Protein AF-A0A7R9PE88-F1 (afdb_monomer)

Mean predicted aligned error: 10.61 Å

Sequence (122 aa):
MGGMIRMAVLCLSLQMVQTAVLPPRWADPTLNPCANQPGGWQLLHWPSDGRCYRIFQQGPPCPDTMELAPSLDGTAECRCPPGTAQSPRDALCHKLYTQGPCETGEYLTPVPARTYRYSPIQ

InterPro domains:
  IPR031993 Domain of unknown function DUF4789 [PF16033] (61-110)

Organism: Timema californicum (NCBI:txid61474)

Radius of gyration: 25.74 Å; Cα contacts (8 Å, |Δi|>4): 177; chains: 1; bounding box: 77×66×51 Å

pLDDT: mean 85.07, std 16.27, range [37.84, 97.69]

Solvent-accessible surface area (backbone atoms only — not comparable to full-atom values): 7732 Å² total; per-residue (Å²): 141,82,89,80,86,78,79,77,76,78,77,76,75,77,74,79,77,81,78,80,79,82,73,60,63,34,52,35,52,91,78,13,70,28,26,74,44,93,68,8,87,44,26,37,44,39,82,94,80,72,44,69,42,57,52,78,37,66,16,86,97,27,58,72,55,18,15,30,36,74,42,98,88,23,48,63,41,71,40,50,47,92,72,34,40,68,37,92,88,78,72,43,42,35,52,52,76,32,42,71,94,46,57,97,94,41,55,42,73,84,79,66,78,78,54,67,84,71,57,79,85,127

Foldseek 3Di:
DDDDPPPPPPPPPPPPPDDDDDQQQLCDCVQAVCNPDDPSSQWGADPVVRDIDGFPDADPVDHRQWTWHADNNNHTDTAGHPQWHQDPVPRHTDGFPDCGVHDVPDTHHDDPPVCVVPDDDD

Secondary structure (DSSP, 8-state):
------------------------GGG-TTT-GGGGSTTGGGEEEETTTTEEEETT-BSTTS-TT-EEEE-TTS-EEEEPPTTEEE-TTTS-EEETTS-TTSPTT----PPPGGGTTS----

Structure (mmCIF, N/CA/C/O backbone):
data_AF-A0A7R9PE88-F1
#
_entry.id   AF-A0A7R9PE88-F1
#
loop_
_atom_site.group_PDB
_atom_site.id
_atom_site.type_symbol
_atom_site.label_atom_id
_atom_site.label_alt_id
_atom_site.label_comp_id
_atom_site.label_asym_id
_atom_site.label_entity_id
_atom_site.label_seq_id
_atom_site.pdbx_PDB_ins_code
_atom_site.Cartn_x
_atom_site.Cartn_y
_atom_site.Cartn_z
_atom_site.occupancy
_atom_site.B_iso_or_equiv
_atom_site.auth_seq_id
_atom_site.auth_comp_id
_atom_site.auth_asym_id
_atom_site.auth_atom_id
_atom_site.pdbx_PDB_model_num
ATOM 1 N N . MET A 1 1 ? 56.613 48.818 -29.444 1.00 45.34 1 MET A N 1
ATOM 2 C CA . MET A 1 1 ? 56.080 48.373 -28.138 1.00 45.34 1 MET A CA 1
ATOM 3 C C . MET A 1 1 ? 54.576 48.249 -28.274 1.00 45.34 1 MET A C 1
ATOM 5 O O . MET A 1 1 ? 53.918 49.267 -28.413 1.00 45.34 1 MET A O 1
ATOM 9 N N . GLY A 1 2 ? 54.036 47.035 -28.330 1.00 44.50 2 GLY A N 1
ATOM 10 C CA . GLY A 1 2 ? 52.590 46.858 -28.412 1.00 44.50 2 GLY A CA 1
ATOM 11 C C . GLY A 1 2 ? 52.186 45.439 -28.780 1.00 44.50 2 GLY A C 1
ATOM 12 O O . GLY A 1 2 ? 52.499 44.980 -29.871 1.00 44.50 2 GLY A O 1
ATOM 13 N N . GLY A 1 3 ? 51.454 44.802 -27.867 1.00 50.84 3 GLY A N 1
ATOM 14 C CA . GLY A 1 3 ? 50.480 43.766 -28.195 1.00 50.84 3 GLY A CA 1
ATOM 15 C C . GLY A 1 3 ? 50.946 42.325 -28.027 1.00 50.84 3 GLY A C 1
ATOM 16 O O . GLY A 1 3 ? 51.582 41.770 -28.908 1.00 50.84 3 GLY A O 1
ATOM 17 N N . MET A 1 4 ? 50.535 41.704 -26.920 1.00 52.06 4 MET A N 1
ATOM 18 C CA . MET A 1 4 ? 49.756 40.456 -26.925 1.00 52.06 4 MET A CA 1
ATOM 19 C C . MET A 1 4 ? 49.414 40.110 -25.471 1.00 52.06 4 MET A C 1
ATOM 21 O O . MET A 1 4 ? 50.099 39.330 -24.812 1.00 52.06 4 MET A O 1
ATOM 25 N N . ILE A 1 5 ? 48.344 40.716 -24.951 1.00 58.31 5 ILE A N 1
ATOM 26 C CA . ILE A 1 5 ? 47.725 40.245 -23.710 1.00 58.31 5 ILE A CA 1
ATOM 27 C C . ILE A 1 5 ? 46.975 38.966 -24.083 1.00 58.31 5 ILE A C 1
ATOM 29 O O . ILE A 1 5 ? 45.891 39.010 -24.661 1.00 58.31 5 ILE A O 1
ATOM 33 N N . ARG A 1 6 ? 47.600 37.815 -23.826 1.00 59.12 6 ARG A N 1
ATOM 34 C CA . ARG A 1 6 ? 46.961 36.505 -23.956 1.00 59.12 6 ARG A CA 1
ATOM 35 C C . ARG A 1 6 ? 45.893 36.401 -22.871 1.00 59.12 6 ARG A C 1
ATOM 37 O O . ARG A 1 6 ? 46.201 36.065 -21.733 1.00 59.12 6 ARG A O 1
ATOM 44 N N . MET A 1 7 ? 44.651 36.724 -23.221 1.00 56.50 7 MET A N 1
ATOM 45 C CA . MET A 1 7 ? 43.486 36.424 -22.392 1.00 56.50 7 MET A CA 1
ATOM 46 C C . MET A 1 7 ? 43.342 34.905 -22.317 1.00 56.50 7 MET A C 1
ATOM 48 O O . MET A 1 7 ? 42.754 34.272 -23.190 1.00 56.50 7 MET A O 1
ATOM 52 N N . ALA A 1 8 ? 43.963 34.313 -21.298 1.00 59.41 8 ALA A N 1
ATOM 53 C CA . ALA A 1 8 ? 43.741 32.931 -20.924 1.00 59.41 8 ALA A CA 1
ATOM 54 C C . ALA A 1 8 ? 42.296 32.824 -20.426 1.00 59.41 8 ALA A C 1
ATOM 56 O O . ALA A 1 8 ? 41.989 33.149 -19.281 1.00 59.41 8 ALA A O 1
ATOM 57 N N . VAL A 1 9 ? 41.397 32.422 -21.322 1.00 63.09 9 VAL A N 1
ATOM 58 C CA . VAL A 1 9 ? 40.031 32.036 -20.976 1.00 63.09 9 VAL A CA 1
ATOM 59 C C . VAL A 1 9 ? 40.145 30.780 -20.113 1.00 63.09 9 VAL A C 1
ATOM 61 O O . VAL A 1 9 ? 40.321 29.674 -20.619 1.00 63.09 9 VAL A O 1
ATOM 64 N N . LEU A 1 10 ? 40.122 30.967 -18.792 1.00 61.34 10 LEU A N 1
ATOM 65 C CA . LEU A 1 10 ? 39.938 29.899 -17.815 1.00 61.34 10 LEU A CA 1
ATOM 66 C C . LEU A 1 10 ? 38.555 29.297 -18.067 1.00 61.34 10 LEU A C 1
ATOM 68 O O . LEU A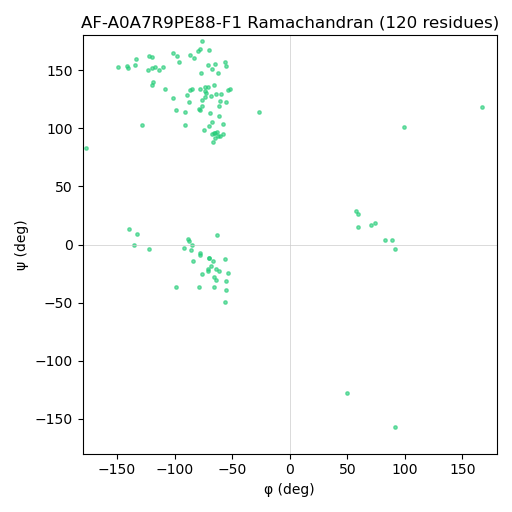 1 10 ? 37.539 29.801 -17.594 1.00 61.34 10 LEU A O 1
ATOM 72 N N . CYS A 1 11 ? 38.525 28.237 -18.870 1.00 61.75 11 CYS A N 1
ATOM 73 C CA . CYS A 1 11 ? 37.357 27.398 -19.057 1.00 61.75 11 CYS A CA 1
ATOM 74 C C . CYS A 1 11 ? 37.107 26.686 -17.721 1.00 61.75 11 CYS A C 1
ATOM 76 O O . CYS A 1 11 ? 37.661 25.619 -17.463 1.00 61.75 11 CYS A O 1
ATOM 78 N N . LEU A 1 12 ? 36.342 27.329 -16.833 1.00 63.69 12 LEU A N 1
ATOM 79 C CA . LEU A 1 12 ? 35.798 26.723 -15.622 1.00 63.69 12 LEU A CA 1
ATOM 80 C C . LEU A 1 12 ? 34.951 25.527 -16.064 1.00 63.69 12 LEU A C 1
ATOM 82 O O . LEU A 1 12 ? 33.799 25.677 -16.466 1.00 63.69 12 LEU A O 1
ATOM 86 N N . SER A 1 13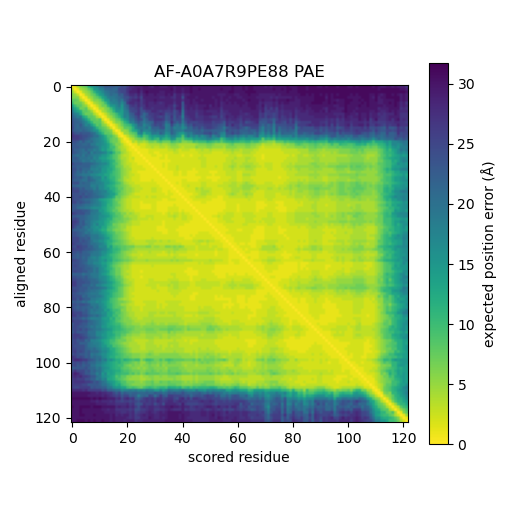 ? 35.558 24.342 -16.060 1.00 66.31 13 SER A N 1
ATOM 87 C CA . SER A 1 13 ? 34.877 23.076 -16.278 1.00 66.31 13 SER A CA 1
ATOM 88 C C . SER A 1 13 ? 33.787 22.948 -15.220 1.00 66.31 13 SER A C 1
ATOM 90 O O . SER A 1 13 ? 34.086 22.679 -14.055 1.00 66.31 13 SER A O 1
ATOM 92 N N . LEU A 1 14 ? 32.532 23.163 -15.617 1.00 65.50 14 LEU A N 1
ATOM 93 C CA . LEU A 1 14 ? 31.366 22.772 -14.836 1.00 65.50 14 LEU A CA 1
ATOM 94 C C . LEU A 1 14 ? 31.438 21.251 -14.686 1.00 65.50 14 LEU A C 1
ATOM 96 O O . LEU A 1 14 ? 31.045 20.507 -15.582 1.00 65.50 14 LEU A O 1
ATOM 100 N N . GLN A 1 15 ? 32.027 20.782 -13.588 1.00 69.06 15 GLN A N 1
ATOM 101 C CA . GLN A 1 15 ? 31.966 19.377 -13.224 1.00 69.06 15 GLN A CA 1
ATOM 102 C C . GLN A 1 15 ? 30.490 19.051 -13.007 1.00 69.06 15 GLN A C 1
ATOM 104 O O . GLN A 1 15 ? 29.861 19.555 -12.077 1.00 69.06 15 GLN A O 1
ATOM 109 N N . MET A 1 16 ? 29.926 18.254 -13.913 1.00 69.81 16 MET A N 1
ATOM 110 C CA . MET A 1 16 ? 28.587 17.699 -13.767 1.00 69.81 16 MET A CA 1
ATOM 111 C C . MET A 1 16 ? 28.626 16.788 -12.540 1.00 69.81 16 MET A C 1
ATOM 113 O O . MET A 1 16 ? 29.101 15.656 -12.617 1.00 69.81 16 MET A O 1
ATOM 117 N N . VAL A 1 17 ? 28.205 17.300 -11.385 1.00 72.62 17 VAL A N 1
ATOM 118 C CA . VAL A 1 17 ? 28.097 16.492 -10.171 1.00 72.62 17 VAL A CA 1
ATOM 119 C C . VAL A 1 17 ? 26.981 15.481 -10.417 1.00 72.62 17 VAL A C 1
ATOM 121 O O . VAL A 1 17 ? 25.803 15.837 -10.452 1.00 72.62 17 VAL A O 1
ATOM 124 N N . GLN A 1 18 ? 27.349 14.220 -10.641 1.00 74.62 18 GLN A N 1
ATOM 125 C CA . GLN A 1 18 ? 26.391 13.125 -10.737 1.00 74.62 18 GLN A CA 1
ATOM 126 C C . GLN A 1 18 ? 25.814 12.886 -9.344 1.00 74.62 18 GLN A C 1
ATOM 128 O O . GLN A 1 18 ? 26.452 12.299 -8.473 1.00 74.62 18 GLN A O 1
ATOM 133 N N . THR A 1 19 ? 24.603 13.381 -9.121 1.00 75.25 19 THR A N 1
ATOM 134 C CA . THR A 1 19 ? 23.819 13.010 -7.949 1.00 75.25 19 THR A CA 1
ATOM 135 C C . THR A 1 19 ? 23.197 11.642 -8.218 1.00 75.25 19 THR A C 1
ATOM 137 O O . THR A 1 19 ? 22.418 11.472 -9.153 1.00 75.25 19 THR A O 1
ATOM 140 N N . ALA 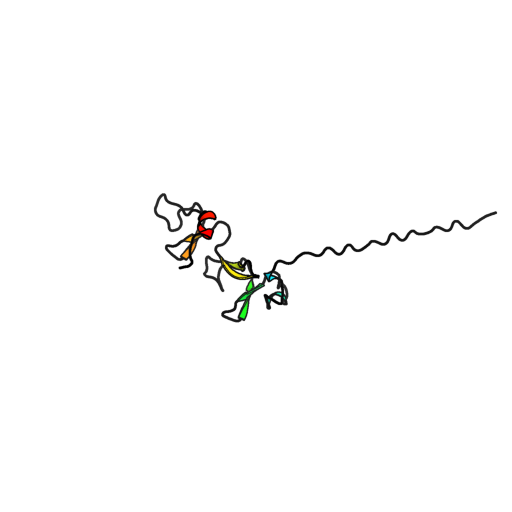A 1 20 ? 23.578 10.637 -7.429 1.00 78.38 20 ALA A N 1
ATOM 141 C CA . ALA A 1 20 ? 22.937 9.329 -7.464 1.00 78.38 20 ALA A CA 1
ATOM 142 C C . ALA A 1 20 ? 21.796 9.318 -6.440 1.00 78.38 20 ALA A C 1
ATOM 144 O O . ALA A 1 20 ? 22.030 9.416 -5.235 1.00 78.38 20 ALA A O 1
ATOM 145 N N . VAL A 1 21 ? 20.555 9.216 -6.915 1.00 82.00 21 VAL A N 1
ATOM 146 C CA . VAL A 1 21 ? 19.403 8.934 -6.053 1.00 82.00 21 VAL A CA 1
ATOM 147 C C . VAL A 1 21 ? 19.453 7.449 -5.719 1.00 82.00 21 VAL A C 1
ATOM 149 O O . VAL A 1 21 ? 19.394 6.625 -6.628 1.00 82.00 21 VAL A O 1
ATOM 152 N N . LEU A 1 22 ? 19.574 7.099 -4.437 1.00 86.44 22 LEU A N 1
ATOM 153 C CA . LEU A 1 22 ? 19.440 5.707 -4.011 1.00 86.44 22 LEU A CA 1
ATOM 154 C C . LEU A 1 22 ? 17.970 5.288 -4.186 1.00 86.44 22 LEU A C 1
ATOM 156 O O . LEU A 1 22 ? 17.110 5.846 -3.495 1.00 86.44 22 LEU A O 1
ATOM 160 N N . PRO A 1 23 ? 17.655 4.354 -5.104 1.00 89.25 23 PRO A N 1
ATOM 161 C CA . PRO A 1 23 ? 16.290 3.886 -5.273 1.00 89.25 23 PRO A CA 1
ATOM 162 C C . PRO A 1 23 ? 15.834 3.098 -4.036 1.00 89.25 23 PRO A C 1
ATOM 164 O O . PRO A 1 23 ? 16.649 2.451 -3.370 1.00 89.25 23 PRO A O 1
ATOM 167 N N . PRO A 1 24 ? 14.529 3.091 -3.727 1.00 92.62 24 PRO A N 1
ATOM 168 C CA . PRO A 1 24 ? 13.985 2.116 -2.796 1.00 92.62 24 PRO A CA 1
ATOM 169 C C . PRO A 1 24 ? 14.118 0.701 -3.383 1.00 92.62 24 PRO A C 1
ATOM 171 O O . PRO A 1 24 ? 14.141 0.524 -4.599 1.00 92.62 24 PRO A O 1
ATOM 174 N N . ARG A 1 25 ? 14.150 -0.323 -2.522 1.00 93.75 25 ARG A N 1
ATOM 175 C CA . ARG A 1 25 ? 14.387 -1.719 -2.942 1.00 93.75 25 ARG A CA 1
ATOM 176 C C . ARG A 1 25 ? 13.422 -2.227 -4.015 1.00 93.75 25 ARG A C 1
ATOM 178 O O . ARG A 1 25 ? 13.844 -2.920 -4.924 1.00 93.75 25 ARG A O 1
ATOM 185 N N . TRP A 1 26 ? 12.144 -1.861 -3.942 1.00 94.88 26 TRP A N 1
ATOM 186 C CA . TRP A 1 26 ? 11.137 -2.303 -4.913 1.00 94.88 26 TRP A CA 1
ATOM 187 C C . TRP A 1 26 ? 11.309 -1.686 -6.314 1.00 94.88 26 TRP A C 1
ATOM 189 O O . TRP A 1 26 ? 10.673 -2.144 -7.258 1.00 94.88 26 TRP A O 1
ATOM 199 N N . ALA A 1 27 ? 12.158 -0.664 -6.470 1.00 94.44 27 ALA A N 1
ATOM 200 C CA . ALA A 1 27 ? 12.530 -0.119 -7.775 1.00 94.44 27 ALA A CA 1
ATOM 201 C C . ALA A 1 27 ? 13.733 -0.856 -8.403 1.00 94.44 27 ALA A C 1
ATOM 203 O O . ALA A 1 27 ? 14.185 -0.466 -9.477 1.00 94.44 27 ALA A O 1
ATOM 204 N N . ASP A 1 28 ? 14.247 -1.911 -7.759 1.00 93.06 28 ASP A N 1
ATOM 205 C CA . ASP A 1 28 ? 15.255 -2.811 -8.321 1.00 93.06 28 ASP A CA 1
ATOM 206 C C . ASP A 1 28 ? 14.603 -3.806 -9.305 1.00 93.06 28 ASP A C 1
ATOM 208 O O . ASP A 1 28 ? 13.812 -4.658 -8.881 1.00 93.06 28 ASP A O 1
ATOM 212 N N . PRO A 1 29 ? 14.938 -3.763 -10.610 1.00 93.75 29 PRO A N 1
ATOM 213 C CA . PRO A 1 29 ? 14.349 -4.661 -11.600 1.00 93.75 29 PRO A CA 1
ATOM 214 C C . PRO A 1 29 ? 14.720 -6.136 -11.444 1.00 93.75 29 PRO A C 1
ATOM 216 O O . PRO A 1 29 ? 14.077 -6.988 -12.057 1.00 93.75 29 PRO A O 1
ATOM 219 N N . THR A 1 30 ? 15.744 -6.450 -10.647 1.00 92.50 30 THR A N 1
ATOM 220 C CA . THR A 1 30 ? 16.102 -7.836 -10.318 1.00 92.50 30 THR A CA 1
ATOM 221 C C . THR A 1 30 ? 15.150 -8.451 -9.290 1.00 92.50 30 THR A C 1
ATOM 223 O O . THR A 1 30 ? 14.968 -9.666 -9.283 1.00 92.50 30 THR A O 1
ATOM 226 N N . LEU A 1 31 ? 14.511 -7.617 -8.460 1.00 92.19 31 LEU A N 1
ATOM 227 C CA . LEU A 1 31 ? 13.543 -8.025 -7.436 1.00 92.19 31 LEU A CA 1
ATOM 228 C C . LEU A 1 31 ? 12.096 -7.853 -7.911 1.00 92.19 31 LEU A C 1
ATOM 230 O O . LEU A 1 31 ? 11.229 -8.661 -7.587 1.00 92.19 31 LEU A O 1
ATOM 234 N N . ASN A 1 32 ? 11.832 -6.800 -8.684 1.00 95.44 32 ASN A N 1
ATOM 235 C CA . ASN A 1 32 ? 10.506 -6.437 -9.158 1.00 95.44 32 ASN A CA 1
ATOM 236 C C . ASN A 1 32 ? 10.526 -6.236 -10.683 1.00 95.44 32 ASN A C 1
ATOM 238 O O . ASN A 1 32 ? 10.932 -5.169 -11.153 1.00 95.44 32 ASN A O 1
ATOM 242 N N . PRO A 1 33 ? 10.035 -7.198 -11.487 1.00 96.00 33 PRO A N 1
ATOM 243 C CA . PRO A 1 33 ? 10.065 -7.079 -12.946 1.00 96.00 33 PRO A CA 1
ATOM 244 C C . PRO A 1 33 ? 9.262 -5.877 -13.470 1.00 96.00 33 PRO A C 1
ATOM 246 O O . PRO A 1 33 ? 9.562 -5.360 -14.549 1.00 96.00 33 PRO A O 1
ATOM 249 N N . CYS A 1 34 ? 8.286 -5.378 -12.702 1.00 97.06 34 CYS A N 1
ATOM 250 C CA . CYS A 1 34 ? 7.509 -4.192 -13.058 1.00 97.06 34 CYS A CA 1
ATOM 251 C C . CYS A 1 34 ? 8.332 -2.897 -13.036 1.00 97.06 34 CYS A C 1
ATOM 253 O O . CYS A 1 34 ? 7.940 -1.925 -13.682 1.00 97.06 34 CYS A O 1
ATOM 255 N N . ALA A 1 35 ? 9.492 -2.878 -12.371 1.00 96.25 35 ALA A N 1
ATOM 256 C CA . ALA A 1 35 ? 10.379 -1.718 -12.354 1.00 96.25 35 ALA A CA 1
ATOM 257 C C . ALA A 1 35 ? 10.952 -1.376 -13.748 1.00 96.25 35 ALA A C 1
ATOM 259 O O . ALA A 1 35 ? 11.314 -0.227 -13.988 1.00 96.25 35 ALA A O 1
ATOM 260 N N . ASN A 1 36 ? 10.971 -2.331 -14.690 1.00 95.75 36 ASN A N 1
ATOM 261 C CA . ASN A 1 36 ? 11.395 -2.104 -16.081 1.00 95.75 36 ASN A CA 1
ATOM 262 C C . ASN A 1 36 ? 10.332 -1.417 -16.959 1.00 95.75 36 ASN A C 1
ATOM 264 O O . ASN A 1 36 ? 10.613 -1.065 -18.105 1.00 95.75 36 ASN A O 1
ATOM 268 N N . GLN A 1 37 ? 9.099 -1.262 -16.472 1.00 95.38 37 GLN A N 1
ATOM 269 C CA . GLN A 1 37 ? 8.007 -0.673 -17.248 1.00 95.38 37 GLN A CA 1
ATOM 270 C C . GLN A 1 37 ? 8.033 0.865 -17.196 1.00 95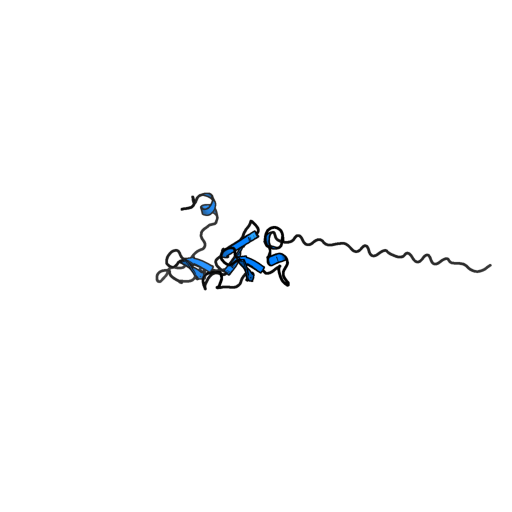.38 37 GLN A C 1
ATOM 272 O O . GLN A 1 37 ? 8.603 1.453 -16.271 1.00 95.38 37 GLN A O 1
ATOM 277 N N . PRO A 1 38 ? 7.379 1.562 -18.145 1.00 95.81 38 PRO A N 1
ATOM 278 C CA . PRO A 1 38 ? 7.141 2.997 -18.028 1.00 95.81 38 PRO A CA 1
ATOM 279 C C . PRO A 1 38 ? 6.408 3.319 -16.720 1.00 95.81 38 PRO A C 1
ATOM 281 O O . PRO A 1 38 ? 5.336 2.785 -16.451 1.00 95.81 38 PRO A O 1
ATOM 284 N N . GLY A 1 39 ? 6.999 4.179 -15.888 1.00 93.50 39 GLY A N 1
ATOM 285 C CA . GLY A 1 39 ? 6.465 4.450 -14.551 1.00 93.50 39 GLY A CA 1
ATOM 286 C C . GLY A 1 39 ? 6.688 3.317 -13.543 1.00 93.50 39 GLY A C 1
ATOM 287 O O . GLY A 1 39 ? 6.035 3.314 -12.505 1.00 93.50 39 GLY A O 1
ATOM 288 N N . GLY A 1 40 ? 7.623 2.394 -13.801 1.00 94.38 40 GLY A N 1
ATOM 289 C CA . GLY A 1 40 ? 7.958 1.259 -12.931 1.00 94.38 40 GLY A CA 1
ATOM 290 C C . GLY A 1 40 ? 8.286 1.646 -11.486 1.00 94.38 40 GLY A C 1
ATOM 291 O O . GLY A 1 40 ? 8.007 0.880 -10.573 1.00 94.38 40 GLY A O 1
ATOM 292 N N . TRP A 1 41 ? 8.723 2.891 -11.265 1.00 93.31 41 TRP A N 1
ATOM 293 C CA . TRP A 1 41 ? 8.829 3.560 -9.959 1.00 93.31 41 TRP A CA 1
ATOM 294 C C . TRP A 1 41 ? 7.485 3.775 -9.232 1.00 93.31 41 TRP A C 1
ATOM 296 O O . TRP A 1 41 ? 7.407 4.511 -8.254 1.00 93.31 41 TRP A O 1
ATOM 306 N N . GLN A 1 42 ? 6.383 3.228 -9.713 1.00 95.69 42 GLN A N 1
ATOM 307 C CA . GLN A 1 42 ? 5.109 3.234 -8.998 1.00 95.69 42 GLN A CA 1
ATOM 308 C C . GLN A 1 42 ? 4.396 1.893 -9.141 1.00 95.69 42 GLN A C 1
ATOM 310 O O . GLN A 1 42 ? 3.210 1.816 -8.834 1.00 95.69 42 GLN A O 1
ATOM 315 N N . LEU A 1 43 ? 5.086 0.856 -9.625 1.00 97.00 43 LEU A N 1
ATOM 316 C CA . LEU A 1 43 ? 4.490 -0.433 -9.936 1.00 97.00 43 LEU A CA 1
ATOM 317 C C . LEU A 1 43 ? 5.123 -1.541 -9.106 1.00 97.00 43 LEU A C 1
ATOM 319 O O . LEU A 1 43 ? 6.343 -1.628 -8.991 1.00 97.00 43 LEU A O 1
ATOM 323 N N . LEU A 1 44 ? 4.283 -2.429 -8.591 1.00 97.56 44 LEU A N 1
ATOM 324 C CA . LEU A 1 44 ? 4.688 -3.663 -7.937 1.00 97.56 44 LEU A CA 1
ATOM 325 C C . LEU A 1 44 ? 4.137 -4.863 -8.696 1.00 97.56 44 LEU A C 1
ATOM 327 O O . LEU A 1 44 ? 2.994 -4.857 -9.157 1.00 97.56 44 LEU A O 1
ATOM 331 N N . HIS A 1 45 ? 4.969 -5.891 -8.805 1.00 97.25 45 HIS A N 1
ATOM 332 C CA . HIS A 1 45 ? 4.578 -7.185 -9.335 1.00 97.25 45 HIS A CA 1
ATOM 333 C C . HIS A 1 45 ? 3.716 -7.945 -8.327 1.00 97.25 45 HIS A C 1
ATOM 335 O O . HIS A 1 45 ? 4.131 -8.151 -7.185 1.00 97.25 45 HIS A O 1
ATOM 341 N N . TRP A 1 46 ? 2.544 -8.403 -8.763 1.00 96.94 46 TRP A N 1
ATOM 342 C CA . TRP A 1 46 ? 1.676 -9.269 -7.978 1.00 96.94 46 TRP A CA 1
ATOM 343 C C . TRP A 1 46 ? 1.859 -10.739 -8.388 1.00 96.94 46 TRP A C 1
ATOM 345 O O . TRP A 1 46 ? 1.537 -11.101 -9.520 1.00 96.94 46 TRP A O 1
ATOM 355 N N . PRO A 1 47 ? 2.354 -11.621 -7.499 1.00 93.75 47 PRO A N 1
ATOM 356 C CA . PRO A 1 47 ? 2.698 -12.992 -7.884 1.00 93.75 47 PRO A CA 1
ATOM 357 C C . PRO A 1 47 ? 1.516 -13.869 -8.304 1.00 93.75 47 PRO A C 1
ATOM 359 O O . PRO A 1 47 ? 1.706 -14.793 -9.087 1.00 93.75 47 PRO A O 1
ATOM 362 N N . SER A 1 48 ? 0.312 -13.605 -7.784 1.00 95.44 48 SER A N 1
ATOM 363 C CA . SER A 1 48 ? -0.859 -14.468 -8.009 1.00 95.44 48 SER A CA 1
ATOM 364 C C . SER A 1 48 ? -1.309 -14.487 -9.473 1.00 95.44 48 SER A C 1
ATOM 366 O O . SER A 1 48 ? -1.724 -15.523 -9.986 1.00 95.44 48 SER A O 1
ATOM 368 N N . ASP A 1 49 ? -1.209 -13.346 -10.159 1.00 96.50 49 ASP A N 1
ATOM 369 C CA . ASP A 1 49 ? -1.644 -13.185 -11.549 1.00 96.50 49 ASP A CA 1
ATOM 370 C C . ASP A 1 49 ? -0.530 -12.709 -12.497 1.00 96.50 49 ASP A C 1
ATOM 372 O O . ASP A 1 49 ? -0.757 -12.598 -13.703 1.00 96.50 49 ASP A O 1
ATOM 376 N N . GLY A 1 50 ? 0.667 -12.426 -11.976 1.00 95.81 50 GLY A N 1
ATOM 377 C CA . GLY A 1 50 ? 1.821 -11.974 -12.751 1.00 95.81 50 GLY A CA 1
ATOM 378 C C . GLY A 1 50 ? 1.694 -10.551 -13.299 1.00 95.81 50 GLY A C 1
ATOM 379 O O . GLY A 1 50 ? 2.410 -10.189 -14.235 1.00 95.81 50 GLY A O 1
ATOM 380 N N . ARG A 1 51 ? 0.763 -9.739 -12.780 1.00 96.81 51 ARG A N 1
ATOM 381 C CA . ARG A 1 51 ? 0.490 -8.386 -13.289 1.00 96.81 51 ARG A CA 1
ATOM 382 C C . ARG A 1 51 ? 1.203 -7.313 -12.471 1.00 96.81 51 ARG A C 1
ATOM 384 O O . ARG A 1 51 ? 1.625 -7.523 -11.337 1.00 96.81 51 ARG A O 1
ATOM 391 N N . CYS A 1 52 ? 1.318 -6.132 -13.072 1.00 97.00 52 CYS A N 1
ATOM 392 C CA . CYS A 1 52 ? 1.883 -4.945 -12.443 1.00 97.00 52 CYS A CA 1
ATOM 393 C C . CYS A 1 52 ? 0.766 -4.013 -11.985 1.00 97.00 52 CYS A C 1
ATOM 395 O O . CYS A 1 52 ? -0.081 -3.614 -12.786 1.00 97.00 52 CYS A O 1
ATOM 397 N N . TYR A 1 53 ? 0.792 -3.654 -10.707 1.00 97.12 53 TYR A N 1
ATOM 398 C CA . TYR A 1 53 ? -0.219 -2.816 -10.074 1.00 97.12 53 TYR A CA 1
ATOM 399 C C . TYR A 1 53 ? 0.408 -1.581 -9.461 1.00 97.12 53 TYR A C 1
ATOM 401 O O . TYR A 1 53 ? 1.561 -1.599 -9.027 1.00 97.12 53 TYR A O 1
ATOM 409 N N . ARG A 1 54 ? -0.366 -0.499 -9.422 1.00 96.75 54 ARG A N 1
ATOM 410 C CA . ARG A 1 54 ? 0.104 0.765 -8.878 1.00 96.75 54 ARG A CA 1
ATOM 411 C C . ARG A 1 54 ? 0.093 0.734 -7.355 1.00 96.75 54 ARG A C 1
ATOM 413 O O . ARG A 1 54 ? -0.886 0.314 -6.746 1.00 96.75 54 ARG A O 1
ATOM 420 N N . ILE A 1 55 ? 1.180 1.199 -6.755 1.00 96.56 55 ILE A N 1
ATOM 421 C CA . ILE A 1 55 ? 1.294 1.312 -5.298 1.00 96.56 55 ILE A CA 1
ATOM 422 C C . ILE A 1 55 ? 0.409 2.436 -4.751 1.00 96.56 55 ILE A C 1
ATOM 424 O O . ILE A 1 55 ? 0.122 3.408 -5.455 1.00 96.56 55 ILE A O 1
ATOM 428 N N . PHE A 1 56 ? 0.018 2.308 -3.484 1.00 95.69 56 PHE A N 1
ATOM 429 C CA . PHE A 1 56 ? -0.789 3.273 -2.728 1.00 95.69 56 PHE A CA 1
ATOM 430 C C . PHE A 1 56 ? -2.145 3.582 -3.382 1.00 95.69 56 PHE A C 1
ATOM 432 O O . PHE A 1 56 ? -2.689 4.679 -3.253 1.00 95.69 56 PHE A O 1
ATOM 439 N N . GLN A 1 57 ? -2.681 2.609 -4.123 1.00 94.75 57 GLN A N 1
ATOM 440 C CA . GLN A 1 57 ? -4.057 2.607 -4.602 1.00 94.75 57 GLN A CA 1
ATOM 441 C C . GLN A 1 57 ? -4.848 1.564 -3.827 1.00 94.75 57 GLN A C 1
ATOM 443 O O . GLN A 1 57 ? -4.370 0.446 -3.635 1.00 94.75 57 GLN A O 1
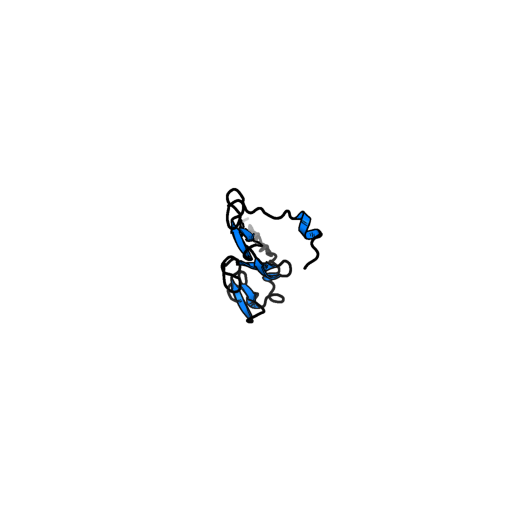ATOM 448 N N . GLN A 1 58 ? -6.039 1.955 -3.376 1.00 96.25 58 GLN A N 1
ATOM 449 C CA . GLN A 1 58 ? -6.954 1.052 -2.692 1.00 96.25 58 GLN A CA 1
ATOM 450 C C . GLN A 1 58 ? -7.665 0.125 -3.679 1.00 96.25 58 GLN A C 1
ATOM 452 O O . GLN A 1 58 ? -7.962 0.531 -4.807 1.00 96.25 58 GLN A O 1
ATOM 457 N N . GLY A 1 59 ? -7.968 -1.090 -3.228 1.00 92.19 59 GLY A N 1
ATOM 458 C CA . GLY A 1 59 ? -8.639 -2.106 -4.031 1.00 92.19 59 GLY A CA 1
ATOM 459 C C . GLY A 1 59 ? -7.668 -3.028 -4.776 1.00 92.19 59 GLY A C 1
ATOM 460 O O . GLY A 1 59 ? -6.525 -3.202 -4.340 1.00 92.19 59 GLY A O 1
ATOM 461 N N . PRO A 1 60 ? -8.112 -3.668 -5.877 1.00 94.00 60 PRO A N 1
ATOM 462 C CA . PRO A 1 60 ? -7.399 -4.788 -6.488 1.00 94.00 60 PRO A CA 1
ATOM 463 C C . PRO A 1 60 ? -5.924 -4.476 -6.811 1.00 94.00 60 PRO A C 1
ATOM 465 O O . PRO A 1 60 ? -5.637 -3.435 -7.406 1.00 94.00 60 PRO A O 1
ATOM 468 N N . PRO A 1 61 ? -4.978 -5.364 -6.450 1.00 96.12 61 PRO A N 1
ATOM 469 C CA . PRO A 1 61 ? -5.177 -6.758 -6.042 1.00 96.12 61 PRO A CA 1
ATOM 470 C C . PRO A 1 61 ? -5.500 -6.934 -4.549 1.00 96.12 61 PRO A C 1
ATOM 472 O O . PRO A 1 61 ? -5.686 -8.058 -4.088 1.00 96.12 61 PRO A O 1
ATOM 475 N N . CYS A 1 62 ? -5.564 -5.841 -3.794 1.00 96.56 62 CYS A N 1
ATOM 476 C CA . CYS A 1 62 ? -5.929 -5.846 -2.389 1.00 96.56 62 CYS A CA 1
ATOM 477 C C . CYS A 1 62 ? -7.454 -5.768 -2.193 1.00 96.56 62 CYS A C 1
ATOM 479 O O . CYS A 1 62 ? -8.188 -5.407 -3.115 1.00 96.56 62 CYS A O 1
ATOM 481 N N . PRO A 1 63 ? -7.957 -6.104 -0.992 1.00 95.06 63 PRO A N 1
ATOM 482 C CA . PRO A 1 63 ? -9.333 -5.800 -0.608 1.00 95.06 63 PRO A CA 1
ATOM 483 C C . PRO A 1 63 ? -9.647 -4.302 -0.727 1.00 95.06 63 PRO A C 1
ATOM 485 O O . PRO A 1 63 ? -8.750 -3.471 -0.611 1.00 95.06 63 PRO A O 1
ATOM 488 N N . ASP A 1 64 ? -10.926 -3.953 -0.872 1.00 95.25 64 ASP A N 1
ATOM 489 C CA . ASP A 1 64 ? -11.373 -2.583 -1.179 1.00 95.25 64 ASP A CA 1
ATOM 490 C C . ASP A 1 64 ? -10.874 -1.506 -0.202 1.00 95.25 64 ASP A C 1
ATOM 492 O O . ASP A 1 64 ? -10.647 -0.369 -0.602 1.00 95.25 64 ASP A O 1
ATOM 496 N N . THR A 1 65 ? -10.676 -1.843 1.076 1.00 96.56 65 THR A N 1
ATOM 497 C CA . THR A 1 65 ? -10.203 -0.891 2.100 1.00 96.56 65 THR A CA 1
ATOM 498 C C . THR A 1 65 ? -8.683 -0.863 2.262 1.00 96.56 65 THR A C 1
ATOM 500 O O . THR A 1 65 ? -8.165 -0.137 3.108 1.00 96.56 65 THR A O 1
ATOM 503 N N . MET A 1 66 ? -7.963 -1.714 1.537 1.00 97.69 66 MET A N 1
ATOM 504 C CA . MET A 1 66 ? -6.516 -1.880 1.633 1.00 97.69 66 MET A CA 1
ATOM 505 C C . MET A 1 66 ? -5.834 -1.353 0.387 1.00 97.69 66 MET A C 1
ATOM 507 O O . MET A 1 66 ? -6.406 -1.379 -0.697 1.00 97.69 66 MET A O 1
ATOM 511 N N . GLU A 1 67 ? -4.586 -0.933 0.542 1.00 97.31 67 GLU A N 1
ATOM 512 C CA . GLU A 1 67 ? -3.736 -0.505 -0.557 1.00 97.31 67 GLU A CA 1
ATOM 513 C C . GLU A 1 67 ? -2.561 -1.455 -0.772 1.00 97.31 67 GLU A C 1
ATOM 515 O O . GLU A 1 67 ? -2.047 -2.071 0.166 1.00 97.31 67 GLU A O 1
ATOM 520 N N . LEU A 1 68 ? -2.115 -1.536 -2.024 1.00 97.44 68 LEU A N 1
ATOM 521 C CA . LEU A 1 68 ? -0.882 -2.224 -2.371 1.00 97.44 68 LEU A CA 1
ATOM 522 C C . LEU A 1 68 ? 0.321 -1.362 -1.981 1.00 97.44 68 LEU A C 1
ATOM 524 O O . LEU A 1 68 ? 0.454 -0.229 -2.443 1.00 97.44 68 LEU A O 1
ATOM 528 N N . ALA A 1 69 ? 1.230 -1.897 -1.177 1.00 96.50 69 ALA A N 1
ATOM 529 C CA . ALA A 1 69 ? 2.417 -1.196 -0.715 1.00 96.50 69 ALA A CA 1
ATOM 530 C C . ALA A 1 69 ? 3.666 -2.083 -0.834 1.00 96.50 69 ALA A C 1
ATOM 532 O O . ALA A 1 69 ? 3.567 -3.312 -0.799 1.00 96.50 69 ALA A O 1
ATOM 533 N N . PRO A 1 70 ? 4.859 -1.479 -0.965 1.00 95.44 70 PRO A N 1
ATOM 534 C CA . PRO A 1 70 ? 6.097 -2.236 -0.938 1.00 95.44 70 PRO A CA 1
ATOM 535 C C . PRO A 1 70 ? 6.417 -2.706 0.483 1.00 95.44 70 PRO A C 1
ATOM 537 O O . PRO A 1 70 ? 6.364 -1.935 1.451 1.00 95.44 70 PRO A O 1
ATOM 540 N N . SER A 1 71 ? 6.819 -3.966 0.586 1.00 93.00 71 SER A N 1
ATOM 541 C CA . SER A 1 71 ? 7.386 -4.536 1.796 1.00 93.00 71 SER A CA 1
ATOM 542 C C . SER A 1 71 ? 8.833 -4.098 2.021 1.00 93.00 71 SER A C 1
ATOM 544 O O . SER A 1 71 ? 9.450 -3.419 1.195 1.00 93.00 71 SER A O 1
ATOM 546 N N . LEU A 1 72 ? 9.401 -4.491 3.162 1.00 89.88 72 LEU A N 1
ATOM 547 C CA . LEU A 1 72 ? 10.798 -4.218 3.507 1.00 89.88 72 LEU A CA 1
ATOM 548 C C . LEU A 1 72 ? 11.785 -4.911 2.559 1.00 89.88 72 LEU A C 1
ATOM 550 O O . LEU A 1 72 ? 12.878 -4.393 2.335 1.00 89.88 72 LEU A O 1
ATOM 554 N N . ASP A 1 73 ? 11.415 -6.063 2.005 1.00 90.56 73 ASP A N 1
ATOM 555 C CA . ASP A 1 73 ? 12.212 -6.799 1.019 1.00 90.56 73 ASP A CA 1
ATOM 556 C C . ASP A 1 73 ? 11.978 -6.320 -0.426 1.00 90.56 73 ASP A C 1
ATOM 558 O O . ASP A 1 73 ? 12.696 -6.734 -1.332 1.00 90.56 73 ASP A O 1
ATOM 562 N N . GLY A 1 74 ? 11.041 -5.389 -0.633 1.00 89.94 74 GLY A N 1
ATOM 563 C CA . GLY A 1 74 ? 10.674 -4.861 -1.944 1.00 89.94 74 GLY A CA 1
ATOM 564 C C . GLY A 1 74 ? 9.576 -5.648 -2.663 1.00 89.94 74 GLY A C 1
ATOM 565 O O . GLY A 1 74 ? 9.240 -5.295 -3.792 1.00 89.94 74 GLY A O 1
ATOM 566 N N . THR A 1 75 ? 9.001 -6.673 -2.029 1.00 93.50 75 THR A N 1
ATOM 567 C CA . THR A 1 75 ? 7.841 -7.402 -2.557 1.00 93.50 75 THR A CA 1
ATOM 568 C C . THR A 1 75 ? 6.537 -6.629 -2.353 1.00 93.50 75 THR A C 1
ATOM 570 O O . THR A 1 75 ? 6.492 -5.610 -1.659 1.00 93.50 75 THR A O 1
ATOM 573 N N . ALA A 1 76 ? 5.469 -7.090 -2.998 1.00 95.62 76 ALA A N 1
ATOM 574 C CA . ALA A 1 76 ? 4.150 -6.492 -2.891 1.00 95.62 76 ALA A CA 1
ATOM 575 C C . ALA A 1 76 ? 3.373 -7.053 -1.697 1.00 95.62 76 ALA A C 1
ATOM 577 O O . ALA A 1 76 ? 3.272 -8.268 -1.540 1.00 95.62 76 ALA A O 1
ATOM 578 N N . GLU A 1 77 ? 2.769 -6.178 -0.898 1.00 95.69 77 GLU A N 1
ATOM 579 C CA . GLU A 1 77 ? 1.869 -6.577 0.180 1.00 95.69 77 GLU A CA 1
ATOM 580 C C . GLU A 1 77 ? 0.678 -5.627 0.315 1.00 95.69 77 GLU A C 1
ATOM 582 O O . GLU A 1 77 ? 0.754 -4.448 -0.036 1.00 95.69 77 GLU A O 1
ATOM 587 N N . CYS A 1 78 ? -0.431 -6.146 0.836 1.00 96.56 78 CYS A N 1
ATOM 588 C CA . CYS A 1 78 ? -1.610 -5.346 1.136 1.00 96.56 78 CYS A CA 1
ATOM 589 C C . CYS A 1 78 ? -1.517 -4.790 2.552 1.00 96.56 78 CYS A C 1
ATOM 591 O O . CYS A 1 78 ? -1.296 -5.533 3.508 1.00 96.56 78 CYS A O 1
ATOM 593 N N . ARG A 1 79 ? -1.704 -3.478 2.691 1.00 95.69 79 ARG A N 1
ATOM 594 C CA . ARG A 1 79 ? -1.661 -2.782 3.978 1.00 95.69 79 ARG A CA 1
ATOM 595 C C . ARG A 1 79 ? -2.836 -1.828 4.113 1.00 95.69 79 ARG A C 1
ATOM 597 O O . ARG A 1 79 ? -3.443 -1.410 3.129 1.00 95.69 79 ARG A O 1
ATOM 604 N N . CYS A 1 80 ? -3.147 -1.466 5.351 1.00 96.06 80 CYS A N 1
ATOM 605 C CA . CYS A 1 80 ? -4.098 -0.396 5.600 1.00 96.06 80 CYS A CA 1
ATOM 606 C C . CYS A 1 80 ? -3.502 0.967 5.215 1.00 96.06 80 CYS A C 1
ATOM 608 O O . CYS A 1 80 ? -2.357 1.238 5.591 1.00 96.06 80 CYS A O 1
ATOM 610 N N . PRO A 1 81 ? -4.268 1.836 4.526 1.00 96.12 81 PRO A N 1
ATOM 611 C CA . PRO A 1 81 ? -3.839 3.192 4.214 1.00 96.12 81 PRO A CA 1
ATOM 612 C C . PRO A 1 81 ? -3.443 3.988 5.467 1.00 96.12 81 PRO A C 1
ATOM 614 O O . PRO A 1 81 ? -3.983 3.746 6.558 1.00 96.12 81 PRO A O 1
ATOM 617 N N . PRO A 1 82 ? -2.558 4.991 5.346 1.00 94.62 82 PRO A N 1
ATOM 618 C CA . PRO A 1 82 ? -2.161 5.830 6.471 1.00 94.62 82 PRO A CA 1
ATOM 619 C C . PRO A 1 82 ? -3.357 6.429 7.230 1.00 94.62 82 PRO A C 1
ATOM 621 O O . PRO A 1 82 ? -4.292 6.965 6.639 1.00 94.62 82 PRO A O 1
ATOM 624 N N . GLY A 1 83 ? -3.318 6.356 8.564 1.00 94.31 83 GLY A N 1
ATOM 625 C CA . GLY A 1 83 ? -4.409 6.829 9.429 1.00 94.31 83 GLY A CA 1
ATOM 626 C C . GLY A 1 83 ? -5.556 5.830 9.621 1.00 94.31 83 GLY A C 1
ATOM 627 O O . GLY A 1 83 ? -6.530 6.146 10.309 1.00 94.31 83 GLY A O 1
ATOM 628 N N . THR A 1 84 ? -5.437 4.624 9.064 1.00 95.00 84 THR A N 1
ATOM 629 C CA . THR A 1 84 ? -6.375 3.516 9.273 1.00 95.00 84 THR A CA 1
ATOM 630 C C . THR A 1 84 ? -5.671 2.308 9.894 1.00 95.00 84 THR A C 1
ATOM 632 O O . THR A 1 84 ? -4.444 2.210 9.870 1.00 95.00 84 THR A O 1
ATOM 635 N N . ALA A 1 85 ? -6.437 1.397 10.488 1.00 93.12 85 ALA A N 1
ATOM 636 C CA . ALA A 1 85 ? -5.941 0.121 10.989 1.00 93.12 85 ALA A CA 1
ATOM 637 C C . ALA A 1 85 ? -6.944 -0.992 10.700 1.00 93.12 85 ALA A C 1
ATOM 639 O O . ALA A 1 85 ? -8.149 -0.746 10.606 1.00 93.12 85 ALA A O 1
ATOM 640 N N . GLN A 1 86 ? -6.433 -2.213 10.558 1.00 92.69 86 GLN A N 1
ATOM 641 C CA . GLN A 1 86 ? -7.273 -3.370 10.307 1.00 92.69 86 GLN A CA 1
ATOM 642 C C . GLN A 1 86 ? -8.032 -3.730 11.581 1.00 92.69 86 GLN A C 1
ATOM 644 O O . GLN A 1 86 ? -7.445 -3.852 12.657 1.00 92.69 86 GLN A O 1
ATOM 649 N N . SER A 1 87 ? -9.339 -3.906 11.455 1.00 91.25 87 SER A N 1
ATOM 650 C CA . SER A 1 87 ? -10.181 -4.393 12.537 1.00 91.25 87 SER A CA 1
ATOM 651 C C . SER A 1 87 ? -10.165 -5.926 12.567 1.00 91.25 87 SER A C 1
ATOM 653 O O . SER A 1 87 ? -10.361 -6.558 11.528 1.00 91.25 87 SER A O 1
ATOM 655 N N . PRO A 1 88 ? -9.995 -6.558 13.742 1.00 87.94 88 PRO A N 1
ATOM 656 C CA . PRO A 1 88 ? -10.086 -8.011 13.866 1.00 87.94 88 PRO A CA 1
ATOM 657 C C . PRO A 1 88 ? -11.521 -8.539 13.697 1.00 87.94 88 PRO A C 1
ATOM 659 O O . PRO A 1 88 ? -11.707 -9.746 13.585 1.00 87.94 88 PRO A O 1
ATOM 662 N N . ARG A 1 89 ? -12.543 -7.665 13.705 1.00 89.81 89 ARG A N 1
ATOM 663 C CA . ARG A 1 89 ? -13.958 -8.066 13.602 1.00 89.81 89 ARG A CA 1
ATOM 664 C C . ARG A 1 89 ? -14.374 -8.400 12.168 1.00 89.81 89 ARG A C 1
ATOM 666 O O . ARG A 1 89 ? -15.182 -9.297 11.968 1.00 89.81 89 ARG A O 1
ATOM 673 N N . ASP A 1 90 ? -13.846 -7.669 11.192 1.00 92.19 90 ASP A N 1
ATOM 674 C CA . ASP A 1 90 ? -14.257 -7.730 9.783 1.00 92.19 90 ASP A CA 1
ATOM 675 C C . ASP A 1 90 ? -13.075 -7.761 8.800 1.00 92.19 90 ASP A C 1
ATOM 677 O O . ASP A 1 90 ? -13.287 -7.841 7.594 1.00 92.19 90 ASP A O 1
ATOM 681 N N . ALA A 1 91 ? -11.834 -7.722 9.298 1.00 91.19 91 ALA A N 1
ATOM 682 C CA . ALA A 1 91 ? -10.604 -7.690 8.507 1.00 91.19 91 ALA A CA 1
ATOM 683 C C . ALA A 1 91 ? -10.488 -6.487 7.546 1.00 91.19 91 ALA A C 1
ATOM 685 O O . ALA A 1 91 ? -9.611 -6.481 6.678 1.00 91.19 91 ALA A O 1
ATOM 686 N N . LEU A 1 92 ? -11.311 -5.448 7.730 1.00 94.12 92 LEU A N 1
ATOM 687 C CA . LEU A 1 92 ? -11.289 -4.217 6.941 1.00 94.12 92 LEU A CA 1
ATOM 688 C C . LEU A 1 92 ? -10.479 -3.124 7.639 1.00 94.12 92 LEU A C 1
ATOM 690 O O . LEU A 1 92 ? -10.292 -3.140 8.858 1.00 94.12 92 LEU A O 1
ATOM 694 N N . CYS A 1 93 ? -9.998 -2.157 6.864 1.00 95.50 93 CYS A N 1
ATOM 695 C CA . CYS A 1 93 ? -9.280 -1.004 7.392 1.00 95.50 93 CYS A CA 1
ATOM 696 C C . CYS A 1 93 ? -10.257 0.108 7.764 1.00 95.50 93 CYS A C 1
ATOM 698 O O . CYS A 1 93 ? -10.999 0.611 6.923 1.00 95.50 93 CYS A O 1
ATOM 700 N N . HIS A 1 94 ? -10.209 0.528 9.024 1.00 95.75 94 HIS A N 1
ATOM 701 C CA . HIS A 1 94 ? -11.053 1.589 9.567 1.00 95.75 94 HIS A CA 1
ATOM 702 C C . HIS A 1 94 ? -10.210 2.742 10.079 1.00 95.75 94 HIS A C 1
ATOM 704 O O . HIS A 1 94 ? -9.068 2.561 10.506 1.00 95.75 94 HIS A O 1
ATOM 710 N N . LYS A 1 95 ? -10.776 3.949 10.062 1.00 96.25 95 LYS A N 1
ATOM 711 C CA . LYS A 1 95 ? -10.082 5.148 10.530 1.00 96.25 95 LYS A CA 1
ATOM 712 C C . LYS A 1 95 ? -9.783 5.055 12.027 1.00 96.25 95 LYS A C 1
ATOM 714 O O . LYS A 1 95 ? -10.669 4.804 12.844 1.00 96.25 95 LYS A O 1
ATOM 719 N N . LEU A 1 96 ? -8.529 5.316 12.379 1.00 95.25 96 LEU A N 1
ATOM 720 C CA . LEU A 1 96 ? -8.089 5.375 13.767 1.00 95.25 96 LEU A CA 1
ATOM 721 C C . LEU A 1 96 ? -8.800 6.502 14.520 1.00 95.25 96 LEU A C 1
ATOM 723 O O . LEU A 1 96 ? -9.097 7.554 13.951 1.00 95.25 96 LEU A O 1
ATOM 727 N N . TYR A 1 97 ? -9.036 6.284 15.813 1.00 94.75 97 TYR A N 1
ATOM 728 C CA . TYR A 1 97 ? -9.684 7.237 16.720 1.00 94.75 97 TYR A CA 1
ATOM 729 C C . TYR A 1 97 ? -11.098 7.641 16.294 1.00 94.75 97 TYR A C 1
ATOM 731 O O . TYR A 1 97 ? -11.584 8.722 16.621 1.00 94.75 97 TYR A O 1
ATOM 739 N N . THR A 1 98 ? -11.765 6.758 15.557 1.00 94.75 98 THR A N 1
ATOM 740 C CA . THR A 1 98 ? -13.191 6.853 15.257 1.00 94.75 98 THR A CA 1
ATOM 741 C C . THR A 1 98 ? -13.890 5.595 15.743 1.00 94.75 98 THR A C 1
ATOM 743 O O . THR A 1 98 ? -13.228 4.582 15.985 1.00 94.75 98 THR A O 1
ATOM 746 N N . GLN A 1 99 ? -15.216 5.663 15.881 1.00 94.12 99 GLN A N 1
ATOM 747 C CA . GLN A 1 99 ? -16.014 4.520 16.316 1.00 94.12 99 GLN A CA 1
ATOM 748 C C . GLN A 1 99 ? -15.793 3.305 15.406 1.00 94.12 99 GLN A C 1
ATOM 750 O O . GLN A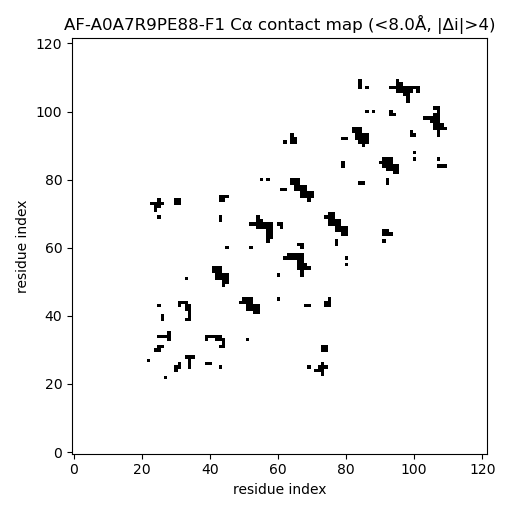 1 99 ? -15.497 2.220 15.894 1.00 94.12 99 GLN A O 1
ATOM 755 N N . GLY A 1 100 ? -15.878 3.491 14.084 1.00 91.50 100 GLY A N 1
ATOM 756 C CA . GLY A 1 100 ? -15.680 2.408 13.121 1.00 91.50 100 GLY A CA 1
ATOM 757 C C . GLY A 1 100 ? -16.524 1.169 13.475 1.00 91.50 100 GLY A C 1
ATOM 758 O O . GLY A 1 100 ? -17.727 1.314 13.696 1.00 91.50 100 GLY A O 1
ATOM 759 N N . PRO A 1 101 ? -15.917 -0.028 13.562 1.00 92.75 101 PRO A N 1
ATOM 760 C CA . PRO A 1 101 ? -16.600 -1.274 13.901 1.00 92.75 101 PRO A CA 1
ATOM 761 C C . PRO A 1 101 ? -16.667 -1.540 15.420 1.00 92.75 101 PRO A C 1
ATOM 763 O O . PRO A 1 101 ? -17.071 -2.629 15.830 1.00 92.75 101 PRO A O 1
ATOM 766 N N . CYS A 1 102 ? -16.212 -0.604 16.261 1.00 92.25 102 CYS A N 1
ATOM 767 C CA . CYS A 1 102 ? -16.251 -0.718 17.719 1.00 92.25 102 CYS A CA 1
ATOM 768 C C . CYS A 1 102 ? -17.644 -0.378 18.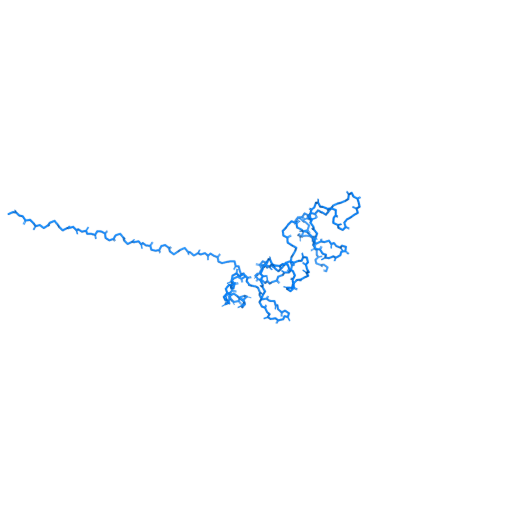279 1.00 92.25 102 CYS A C 1
ATOM 770 O O . CYS A 1 102 ? -18.504 0.165 17.577 1.00 92.25 102 CYS A O 1
ATOM 772 N N . GLU A 1 103 ? -17.879 -0.705 19.551 1.00 94.62 103 GLU A N 1
ATOM 773 C CA . GLU A 1 103 ? -19.161 -0.431 20.203 1.00 94.62 103 GLU A CA 1
ATOM 774 C C . GLU A 1 103 ? -19.376 1.074 20.431 1.00 94.62 103 GLU A C 1
ATOM 776 O O . GLU A 1 103 ? -18.473 1.902 20.280 1.00 94.62 103 GLU A O 1
ATOM 781 N N . THR A 1 104 ? -20.605 1.466 20.771 1.00 96.25 104 THR A N 1
ATOM 782 C CA . THR A 1 104 ? -20.912 2.874 21.044 1.00 96.25 104 THR A CA 1
ATOM 783 C C . THR A 1 104 ? -20.083 3.386 22.221 1.00 96.25 104 THR A C 1
ATOM 785 O O . THR A 1 104 ? -20.164 2.857 23.324 1.00 96.25 104 THR A O 1
ATOM 788 N N . GLY A 1 105 ? -19.317 4.452 21.984 1.00 95.69 105 GLY A N 1
ATOM 789 C CA . GLY A 1 105 ? -18.402 5.029 22.974 1.00 95.69 105 GLY A CA 1
ATOM 790 C C . GLY A 1 105 ? -16.976 4.473 22.914 1.00 95.69 105 GLY A C 1
ATOM 791 O O . GLY A 1 105 ? -16.105 4.986 23.612 1.00 95.69 105 GLY A O 1
ATOM 792 N N . GLU A 1 106 ? -16.713 3.487 22.057 1.00 95.00 106 GLU A N 1
ATOM 793 C CA . GLU A 1 106 ? -15.377 2.948 21.808 1.00 95.00 106 GLU A CA 1
ATOM 794 C C . GLU A 1 106 ? -14.780 3.489 20.502 1.00 95.00 106 GLU A C 1
ATOM 796 O O . GLU A 1 106 ? -15.478 4.046 19.653 1.00 95.00 106 GLU A O 1
ATOM 801 N N . TYR A 1 107 ? -13.466 3.328 20.329 1.00 93.69 107 TYR A N 1
ATOM 802 C CA . TYR A 1 107 ? -12.766 3.703 19.103 1.00 93.69 107 TYR A CA 1
ATOM 803 C C . TYR A 1 107 ? -11.555 2.812 18.831 1.00 93.69 107 TYR A C 1
ATOM 805 O O . TYR A 1 107 ? -10.913 2.293 19.747 1.00 93.69 107 TYR A O 1
ATOM 813 N N . LEU A 1 108 ? -11.200 2.686 17.550 1.00 91.62 108 LEU A N 1
ATOM 814 C CA . LEU A 1 108 ? -10.038 1.906 17.131 1.00 91.62 108 LEU A CA 1
ATOM 815 C C . LEU A 1 108 ? -8.730 2.644 17.458 1.00 91.62 108 LEU A C 1
ATOM 817 O O . LEU A 1 108 ? -8.570 3.821 17.125 1.00 91.62 108 LEU A O 1
ATOM 821 N N . THR A 1 109 ? -7.772 1.947 18.071 1.00 89.88 109 THR A N 1
ATOM 822 C CA . THR A 1 109 ? -6.448 2.493 18.417 1.00 89.88 109 THR A CA 1
ATOM 823 C C . THR A 1 109 ? -5.326 1.762 17.683 1.00 89.88 109 THR A C 1
ATOM 825 O O . THR A 1 109 ? -5.484 0.590 17.337 1.00 89.88 109 THR A O 1
ATOM 828 N N . PRO A 1 110 ? -4.177 2.417 17.432 1.00 83.12 110 PRO A N 1
ATOM 829 C CA . PRO A 1 110 ? -3.009 1.728 16.905 1.00 83.12 110 PRO A CA 1
ATOM 830 C C . PRO A 1 110 ? -2.482 0.722 17.927 1.00 83.12 110 PRO A C 1
ATOM 832 O O . PRO A 1 110 ? -2.323 1.049 19.105 1.00 83.12 110 PRO A O 1
ATOM 835 N N . VAL A 1 111 ? -2.123 -0.475 17.469 1.00 73.31 111 VAL A N 1
ATOM 836 C CA . VAL A 1 111 ? -1.408 -1.434 18.315 1.00 73.31 111 VAL A CA 1
ATOM 837 C C . VAL A 1 111 ? 0.005 -0.887 18.585 1.00 73.31 111 VAL A C 1
ATOM 839 O O . VAL A 1 111 ? 0.713 -0.538 17.636 1.00 73.31 111 VAL A O 1
ATOM 842 N N . PRO A 1 112 ? 0.460 -0.788 19.849 1.00 66.38 112 PRO A N 1
ATOM 843 C CA . PRO A 1 112 ? 1.804 -0.309 20.156 1.00 66.38 112 PRO A CA 1
ATOM 844 C C . PRO A 1 112 ? 2.870 -1.201 19.508 1.00 66.38 112 PRO A C 1
ATOM 846 O O . PRO A 1 112 ? 2.894 -2.406 19.738 1.00 66.38 112 PRO A O 1
ATOM 849 N N . ALA A 1 113 ? 3.830 -0.619 18.783 1.00 57.88 113 ALA A N 1
ATOM 850 C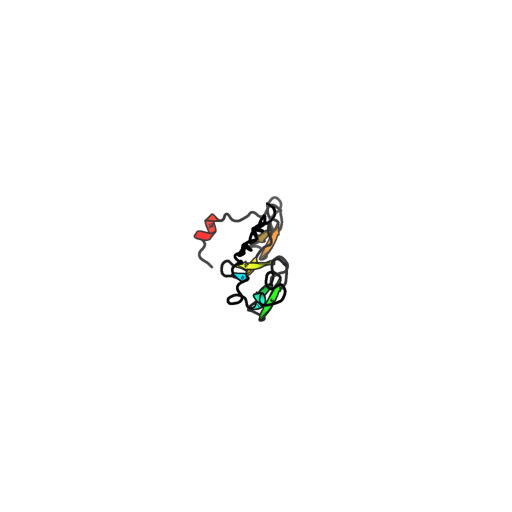 CA . ALA A 1 113 ? 4.882 -1.360 18.066 1.00 57.88 113 ALA A CA 1
ATOM 851 C C . ALA A 1 113 ? 5.743 -2.305 18.942 1.00 57.88 113 ALA A C 1
ATOM 853 O O . ALA A 1 113 ? 6.488 -3.136 18.423 1.00 57.88 113 ALA A O 1
ATOM 854 N N . ARG A 1 114 ? 5.661 -2.205 20.278 1.00 55.53 114 ARG A N 1
ATOM 855 C CA . ARG A 1 114 ? 6.396 -3.079 21.207 1.00 55.53 114 ARG A CA 1
ATOM 856 C C . ARG A 1 114 ? 5.874 -4.517 21.256 1.00 55.53 114 ARG A C 1
ATOM 858 O O . ARG A 1 114 ? 6.643 -5.393 21.636 1.00 55.53 114 ARG A O 1
ATOM 865 N N . THR A 1 115 ? 4.635 -4.787 20.850 1.00 53.38 115 THR A N 1
ATOM 866 C CA . THR A 1 115 ? 4.079 -6.154 20.851 1.00 53.38 115 THR A CA 1
ATOM 867 C C . THR A 1 115 ? 4.450 -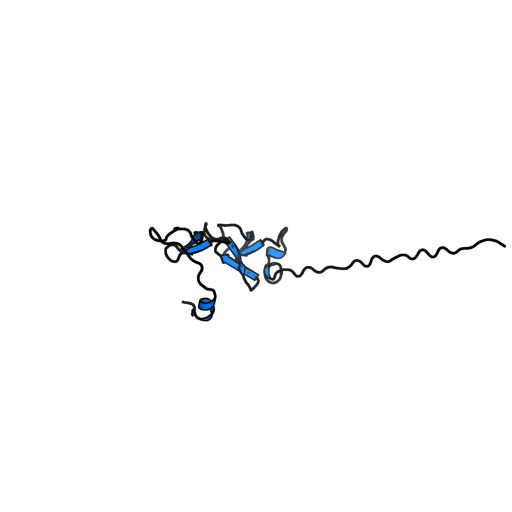6.967 19.607 1.00 53.38 115 THR A C 1
ATOM 869 O O . THR A 1 115 ? 4.377 -8.193 19.645 1.00 53.38 115 THR A O 1
ATOM 872 N N . TYR A 1 116 ? 4.953 -6.332 18.539 1.00 49.91 116 TYR A N 1
ATOM 873 C CA . TYR A 1 116 ? 5.373 -7.029 17.311 1.00 49.91 116 TYR A CA 1
ATOM 874 C C . TYR A 1 116 ? 6.651 -7.864 17.488 1.00 49.91 116 TYR A C 1
ATOM 876 O O . TYR A 1 116 ? 6.874 -8.825 16.765 1.00 49.91 116 TYR A O 1
ATOM 884 N N . ARG A 1 117 ? 7.492 -7.539 18.481 1.00 49.59 117 ARG A N 1
ATOM 885 C CA . ARG A 1 117 ? 8.692 -8.335 18.799 1.00 49.59 117 ARG A CA 1
ATOM 886 C C . ARG A 1 117 ? 8.366 -9.609 19.598 1.00 49.59 117 ARG A C 1
ATOM 888 O O . ARG A 1 117 ? 9.264 -10.410 19.827 1.00 49.59 117 ARG A O 1
ATOM 895 N N . TYR A 1 118 ? 7.117 -9.778 20.041 1.00 53.84 118 TYR A N 1
ATOM 896 C CA . TYR A 1 118 ? 6.696 -10.886 20.906 1.00 53.84 118 TYR A CA 1
ATOM 897 C C . TYR A 1 118 ? 5.410 -11.586 20.449 1.00 53.84 118 TYR A C 1
ATOM 899 O O . TYR A 1 118 ? 4.886 -12.409 21.190 1.00 53.84 118 TYR A O 1
ATOM 907 N N . SER A 1 119 ? 4.890 -11.291 19.254 1.00 49.72 119 SER A N 1
ATOM 908 C CA . SER A 1 119 ? 3.816 -12.103 18.674 1.00 49.72 119 SER A CA 1
ATOM 909 C C . SER A 1 119 ? 4.439 -13.205 17.821 1.00 49.72 119 SER A C 1
ATOM 911 O O . SER A 1 119 ? 4.906 -12.910 16.718 1.00 49.72 119 SER A O 1
ATOM 913 N N . PRO A 1 120 ? 4.505 -14.459 18.308 1.00 52.38 120 PRO A N 1
ATOM 914 C CA . PRO A 1 120 ? 4.676 -15.587 17.416 1.00 52.38 120 PRO A CA 1
ATOM 915 C C . PRO A 1 120 ? 3.465 -15.605 16.483 1.00 52.38 120 PRO A C 1
ATOM 917 O O . PRO A 1 120 ? 2.322 -15.664 16.927 1.00 52.38 120 PRO A O 1
ATOM 920 N N . ILE A 1 121 ? 3.765 -15.468 15.199 1.00 54.91 121 ILE A N 1
ATOM 921 C CA . ILE A 1 121 ? 2.948 -15.860 14.051 1.00 54.91 121 ILE A CA 1
ATOM 922 C C . ILE A 1 121 ? 2.010 -17.015 14.451 1.00 54.91 121 ILE A C 1
ATOM 924 O O . ILE A 1 121 ? 2.496 -18.093 14.805 1.00 54.91 121 ILE A O 1
ATOM 928 N N . GLN A 1 122 ? 0.699 -16.762 14.449 1.00 37.84 122 GLN A N 1
ATOM 929 C CA . GLN A 1 122 ? -0.309 -17.811 14.279 1.00 37.84 122 GLN A CA 1
ATOM 930 C C . GLN A 1 122 ? -0.588 -17.960 12.790 1.00 37.84 122 GLN A C 1
ATOM 932 O O . GLN A 1 122 ? -0.651 -16.908 12.112 1.00 37.84 122 GLN A O 1
#

Nearest PDB structures (foldseek):
  8yx1-assembly1_R  TM=4.016E-01  e=9.982E-01  Homo sapiens
  6rfk-assembly1_E  TM=4.252E-01  e=1.064E+00  Homo sapiens
  5bnq-assembly1_R  TM=3.538E-01  e=1.371E+00  Mus musculus
  7pov-assembly1_C  TM=4.311E-01  e=9.223E+00  Homo sapiens
  6rbf-assembly1_A  TM=4.298E-01  e=9.223E+00  Homo sapiens